Protein AF-A0A920V989-F1 (afdb_monomer)

Secondary structure (DSSP, 8-state):
--HHHHHHHHHHTT----HHHHHHS---EEE-----B-TTT-PBPTT--EEE--SSSTTS-----TTT-HHHHHHHHHHT---------HHHHHHHHH-

Solvent-accessible surface area (backbone atoms only — not comparable to full-atom values): 6607 Å² total; per-residue (Å²): 134,56,71,71,53,53,55,50,52,58,74,59,67,80,71,92,64,57,72,74,55,55,74,71,46,82,88,56,67,50,68,63,84,49,88,52,65,40,89,88,76,72,43,71,54,85,82,32,62,52,47,70,80,64,84,91,64,88,88,78,74,81,88,80,49,35,59,82,36,72,71,34,29,54,48,26,64,75,70,70,44,89,67,69,74,88,77,75,60,72,72,57,60,51,54,67,76,76,108

Foldseek 3Di:
DDPVVVVVCVVPVPDPDDPVVVVVDDFDWDAPPDWDADPVPRDTDPPHDTQRDDPDDDPSDDDAQLQPDVVSVVVCVVSVHDHDDPDDDPVVVVVVVVD

Mean predicted aligned error: 9.62 Å

Nearest PDB structures (foldseek):
  2aji-assembly1_A  TM=8.588E-01  e=1.806E-05  Escherichia coli
  7nu5-assembly1_A  TM=8.689E-01  e=6.527E-05  Neisseria gonorrhoeae
  7nu4-assembly1_A  TM=8.666E-01  e=8.555E-05  Neisseria gonorrhoeae
  7nu1-assembly1_A  TM=8.688E-01  e=1.121E-04  Neisseria gonorrhoeae
  6ykw-assembly1_A  TM=8.686E-01  e=1.048E-04  Neisseria gonorrhoeae

Sequence (99 aa):
MTPRVAEFIESTKSQSVSEEALEKMEKLGVPLGIEVINPINNMPIPGGQQILFLKTYGTGAIMSVPAHDQRDFEFAKKYKLEIKPVIVPTIISLMILIL

Structure (mmCIF, N/CA/C/O backbone):
data_AF-A0A920V989-F1
#
_entry.id   AF-A0A920V989-F1
#
loop_
_atom_site.group_PDB
_atom_site.id
_atom_site.type_symbol
_atom_site.label_atom_id
_atom_site.label_alt_id
_atom_site.label_comp_id
_atom_site.label_asym_id
_atom_site.label_entity_id
_atom_site.label_seq_id
_atom_site.pdbx_PDB_ins_code
_atom_site.Cartn_x
_atom_site.Cartn_y
_atom_site.Cartn_z
_atom_site.occupancy
_atom_site.B_iso_or_equiv
_atom_site.auth_seq_id
_atom_site.auth_comp_id
_atom_site.auth_asym_id
_atom_site.auth_atom_id
_atom_site.pdbx_PDB_model_num
ATOM 1 N N . MET A 1 1 ? -16.538 10.578 -7.172 1.00 59.75 1 MET A N 1
ATOM 2 C CA . MET A 1 1 ? -16.164 9.875 -5.925 1.00 59.75 1 MET A CA 1
ATOM 3 C C . MET A 1 1 ? -17.186 8.778 -5.691 1.00 59.75 1 MET A C 1
ATOM 5 O O . MET A 1 1 ? -18.368 9.055 -5.847 1.00 59.75 1 MET A O 1
ATOM 9 N N . THR A 1 2 ? -16.762 7.542 -5.428 1.00 70.75 2 THR A N 1
ATOM 10 C CA . THR A 1 2 ? -17.702 6.431 -5.206 1.00 70.75 2 THR A CA 1
ATOM 11 C C . THR A 1 2 ? -18.392 6.578 -3.838 1.00 70.75 2 THR A C 1
ATOM 13 O O . THR A 1 2 ? -17.776 7.131 -2.921 1.00 70.75 2 THR A O 1
ATOM 16 N N . PRO A 1 3 ? -19.633 6.082 -3.655 1.00 80.12 3 PRO A N 1
ATOM 17 C CA . PRO A 1 3 ? -20.327 6.124 -2.360 1.00 80.12 3 PRO A CA 1
ATOM 18 C C . PRO A 1 3 ? -19.499 5.516 -1.218 1.00 80.12 3 PRO A C 1
ATOM 20 O O . PRO A 1 3 ? -19.384 6.099 -0.147 1.00 80.12 3 PRO A O 1
ATOM 23 N N . ARG A 1 4 ? -18.789 4.419 -1.506 1.00 78.94 4 ARG A N 1
ATOM 24 C CA . ARG A 1 4 ? -17.912 3.719 -0.558 1.00 78.94 4 ARG A CA 1
ATOM 25 C C . ARG A 1 4 ? -16.756 4.580 -0.031 1.00 78.94 4 ARG A C 1
ATOM 27 O O . ARG A 1 4 ? -16.359 4.439 1.120 1.00 78.94 4 ARG A O 1
ATOM 34 N N . VAL A 1 5 ? -16.202 5.465 -0.864 1.00 78.69 5 VAL A N 1
ATOM 35 C CA . VAL A 1 5 ? -15.143 6.400 -0.442 1.00 78.69 5 VAL A CA 1
ATOM 36 C C . VAL A 1 5 ? -15.720 7.494 0.458 1.00 78.69 5 VAL A C 1
ATOM 38 O O . VAL A 1 5 ? -15.082 7.867 1.438 1.00 78.69 5 VAL A O 1
ATOM 41 N N . ALA A 1 6 ? -16.929 7.983 0.166 1.00 81.56 6 ALA A N 1
ATOM 42 C CA . ALA A 1 6 ? -17.604 8.976 1.001 1.00 81.56 6 ALA A CA 1
ATOM 43 C C . ALA A 1 6 ? -17.937 8.422 2.396 1.00 81.56 6 ALA A C 1
ATOM 45 O O . ALA A 1 6 ? -17.609 9.066 3.390 1.00 81.56 6 ALA A O 1
ATOM 46 N N . GLU A 1 7 ? -18.490 7.208 2.462 1.00 83.62 7 GLU A N 1
ATOM 47 C CA . GLU A 1 7 ? -18.763 6.492 3.717 1.00 83.62 7 GLU A CA 1
ATOM 48 C C . GLU A 1 7 ? -17.481 6.254 4.527 1.00 83.62 7 GLU A C 1
ATOM 50 O O . GLU A 1 7 ? -17.447 6.475 5.737 1.00 83.62 7 GLU A O 1
ATOM 55 N N . PHE A 1 8 ? -16.390 5.864 3.859 1.00 79.50 8 PHE A N 1
ATOM 56 C CA . PHE A 1 8 ? -15.098 5.681 4.517 1.00 79.50 8 PHE A CA 1
ATOM 57 C C . PHE A 1 8 ? -14.576 6.992 5.118 1.00 79.50 8 PHE A C 1
ATOM 59 O O . PHE A 1 8 ? -14.188 7.016 6.283 1.00 79.50 8 PHE A O 1
ATOM 66 N N . ILE A 1 9 ? -14.631 8.095 4.365 1.00 78.50 9 ILE A N 1
ATOM 67 C CA . ILE A 1 9 ? -14.249 9.429 4.852 1.00 78.50 9 ILE A CA 1
ATOM 68 C C . ILE A 1 9 ? -15.112 9.842 6.052 1.00 78.50 9 ILE A C 1
ATOM 70 O O . ILE A 1 9 ? -14.613 10.455 6.992 1.00 78.50 9 ILE A O 1
ATOM 74 N N . GLU A 1 10 ? -16.407 9.536 6.038 1.00 81.62 10 GLU A N 1
ATOM 75 C CA . GLU A 1 10 ? -17.293 9.823 7.165 1.00 81.62 10 GLU A CA 1
ATOM 76 C C . GLU A 1 10 ? -16.929 9.004 8.410 1.00 81.62 10 GLU A C 1
ATOM 78 O O . GLU A 1 10 ? -16.807 9.574 9.494 1.00 81.62 10 GLU A O 1
ATOM 83 N N . SER A 1 11 ? -16.631 7.710 8.253 1.00 76.38 11 SER A N 1
ATOM 84 C CA . SER A 1 11 ? -16.212 6.847 9.368 1.00 76.38 11 SER A CA 1
ATOM 85 C C . SER A 1 11 ? -14.882 7.262 10.013 1.00 76.38 11 SER A C 1
ATOM 87 O O . SER A 1 11 ? -14.665 7.006 11.196 1.00 76.38 11 SER A O 1
ATOM 89 N N . THR A 1 12 ? -14.000 7.943 9.270 1.00 70.88 12 THR A N 1
ATOM 90 C CA . THR A 1 12 ? -12.679 8.385 9.751 1.00 70.88 12 THR A CA 1
ATOM 91 C C . THR A 1 12 ? -12.670 9.824 10.280 1.00 70.88 12 THR A C 1
ATOM 93 O O . THR A 1 12 ? -11.703 10.249 10.926 1.00 70.88 12 THR A O 1
ATOM 96 N N . LYS A 1 13 ? -13.742 10.603 10.064 1.00 69.94 13 LYS A N 1
ATOM 97 C CA . LYS A 1 13 ? -13.815 12.020 10.472 1.00 69.94 13 LYS A CA 1
ATOM 98 C C . LYS A 1 13 ? -13.700 12.232 11.990 1.00 69.94 13 LYS A C 1
ATOM 100 O O . LYS A 1 13 ? -13.145 13.250 12.406 1.00 69.94 13 LYS A O 1
ATOM 105 N N . SER A 1 14 ? -14.067 11.259 12.820 1.00 57.44 14 SER A N 1
ATOM 106 C CA . SER A 1 14 ? -14.290 11.470 14.264 1.00 57.44 14 SER A CA 1
ATOM 107 C C . SER A 1 14 ? -13.134 11.111 15.208 1.00 57.44 14 SER A C 1
ATOM 109 O O . SER A 1 14 ? -13.311 11.128 16.420 1.00 57.44 14 SER A O 1
ATOM 111 N N . GLN A 1 15 ? -11.938 10.813 14.705 1.00 55.09 15 GLN A N 1
ATOM 112 C CA . GLN A 1 15 ? -10.821 10.391 15.559 1.00 55.09 15 GLN A CA 1
ATOM 113 C C . GLN A 1 15 ? -9.776 11.505 15.718 1.00 55.09 15 GLN A C 1
ATOM 115 O O . GLN A 1 15 ? -8.990 11.767 14.809 1.00 55.09 15 GLN A O 1
ATOM 120 N N . SER A 1 16 ? -9.808 12.224 16.843 1.00 54.69 16 SER A N 1
ATOM 121 C CA . SER A 1 16 ? -8.648 12.950 17.376 1.00 54.69 16 SER A CA 1
ATOM 122 C C . SER A 1 16 ? -7.894 11.977 18.274 1.00 54.69 16 SER A C 1
ATOM 124 O O . SER A 1 16 ? -8.270 11.765 19.425 1.00 54.69 16 SER A O 1
ATOM 126 N N . VAL A 1 17 ? -6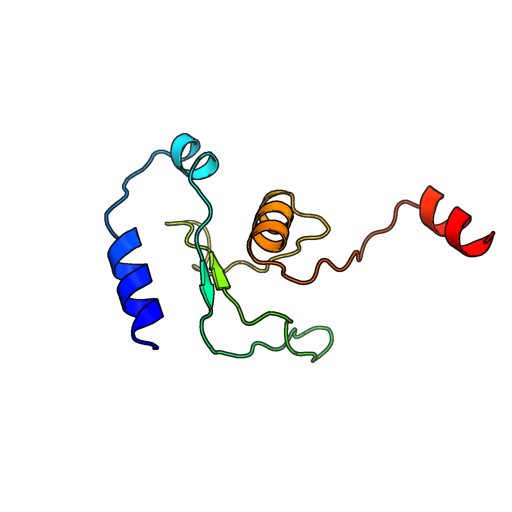.892 11.315 17.712 1.00 60.41 17 VAL A N 1
ATOM 127 C CA . VAL A 1 17 ? -6.045 10.347 18.416 1.00 60.41 17 VAL A CA 1
ATOM 128 C C . VAL A 1 17 ? -4.629 10.885 18.465 1.00 60.41 17 VAL A C 1
ATOM 130 O O . VAL A 1 17 ? -4.201 11.550 17.523 1.00 60.41 17 VAL A O 1
ATOM 133 N N . SER A 1 18 ? -3.928 10.628 19.571 1.00 65.38 18 SER A N 1
ATOM 134 C CA . SER A 1 18 ? -2.505 10.955 19.675 1.00 65.38 18 SER A CA 1
ATOM 135 C C . SER A 1 18 ? -1.705 10.203 18.609 1.00 65.38 18 SER A C 1
ATOM 137 O O . SER A 1 18 ? -2.152 9.168 18.106 1.00 65.38 18 SER A O 1
ATOM 139 N N . GLU A 1 19 ? -0.518 10.704 18.268 1.00 64.12 19 GLU A N 1
ATOM 140 C CA . GLU A 1 19 ? 0.372 10.063 17.292 1.00 64.12 19 GLU A CA 1
ATOM 141 C C . GLU A 1 19 ? 0.692 8.611 17.691 1.00 64.12 19 GLU A C 1
ATOM 143 O O . GLU A 1 19 ? 0.636 7.721 16.841 1.00 64.12 19 GLU A O 1
ATOM 148 N N . GLU A 1 20 ? 0.887 8.324 18.987 1.00 65.12 20 GLU A N 1
ATOM 149 C CA . GLU A 1 20 ? 1.151 6.950 19.447 1.00 65.12 20 GLU A CA 1
ATOM 150 C C . GLU A 1 20 ? -0.070 6.028 19.319 1.00 65.12 20 GLU A C 1
ATOM 152 O O . GLU A 1 20 ? 0.064 4.819 19.107 1.00 65.12 20 GLU A O 1
ATOM 157 N N . ALA A 1 21 ? -1.280 6.571 19.468 1.00 63.97 21 ALA A N 1
ATOM 158 C CA . ALA A 1 21 ? -2.508 5.817 19.238 1.00 63.97 21 ALA A CA 1
ATOM 159 C C . ALA A 1 21 ? -2.741 5.572 17.738 1.00 63.97 21 ALA A C 1
ATOM 161 O O . ALA A 1 21 ? -3.295 4.536 17.372 1.00 63.97 21 ALA A O 1
ATOM 162 N N . LEU A 1 22 ? -2.280 6.485 16.878 1.00 63.84 22 LEU A N 1
ATOM 163 C CA . LEU A 1 22 ? -2.359 6.370 15.424 1.00 63.84 22 LEU A CA 1
ATOM 164 C C . LEU A 1 22 ? -1.477 5.230 14.891 1.00 63.84 22 LEU A C 1
ATOM 166 O O . LEU A 1 22 ? -1.910 4.480 14.020 1.00 63.84 22 LEU A O 1
ATOM 170 N N . GLU A 1 23 ? -0.270 5.054 15.439 1.00 64.62 23 GLU A N 1
ATOM 171 C CA . GLU A 1 23 ? 0.622 3.946 15.061 1.00 64.62 23 GLU A CA 1
ATOM 17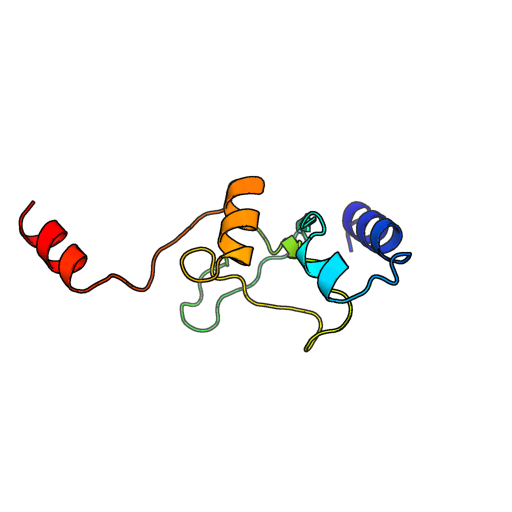2 C C . GLU A 1 23 ? 0.051 2.569 15.419 1.00 64.62 23 GLU A C 1
ATOM 174 O O . GLU A 1 23 ? 0.291 1.589 14.714 1.00 64.62 23 GLU A O 1
ATOM 179 N N . LYS A 1 24 ? -0.723 2.498 16.508 1.00 66.81 24 LYS A N 1
ATOM 180 C CA . LYS A 1 24 ? -1.366 1.266 16.988 1.00 66.81 24 LYS A CA 1
ATOM 181 C C . LYS A 1 24 ? -2.728 1.008 16.354 1.00 66.81 24 LYS A C 1
ATOM 183 O O . LYS A 1 24 ? -3.282 -0.076 16.541 1.00 66.81 24 LYS A O 1
ATOM 188 N N . MET A 1 25 ? -3.293 1.986 15.649 1.00 66.56 25 MET A N 1
ATOM 189 C CA . MET A 1 25 ? -4.588 1.821 15.008 1.00 66.56 25 MET A CA 1
ATOM 190 C C . MET A 1 25 ? -4.519 0.861 13.835 1.00 66.56 25 MET A C 1
ATOM 192 O O . MET A 1 25 ? -3.532 0.762 13.102 1.00 66.56 25 MET A O 1
ATOM 196 N N . GLU A 1 26 ? -5.632 0.165 13.634 1.00 67.31 26 GLU A N 1
ATOM 197 C CA . GLU A 1 26 ? -5.790 -0.682 12.474 1.00 67.31 26 GLU A CA 1
ATOM 198 C C . GLU A 1 26 ? -5.743 0.171 11.201 1.00 67.31 26 GLU A C 1
ATOM 200 O O . GLU A 1 26 ? -6.558 1.068 10.987 1.00 67.31 26 GLU A O 1
ATOM 205 N N . LYS A 1 27 ? -4.787 -0.140 10.324 1.00 69.62 27 LYS A N 1
ATOM 206 C CA . LYS A 1 27 ? -4.674 0.498 9.014 1.00 69.62 27 LYS A CA 1
ATOM 207 C C . LYS A 1 27 ? -5.830 0.026 8.134 1.00 69.62 27 LYS A C 1
ATOM 209 O O . LYS A 1 27 ? -5.892 -1.131 7.688 1.00 69.62 27 LYS A O 1
ATOM 214 N N . LEU A 1 28 ? -6.780 0.926 7.916 1.00 75.38 28 LEU A N 1
ATOM 215 C CA . LEU A 1 28 ? -7.923 0.719 7.040 1.00 75.38 28 LEU A CA 1
ATOM 216 C C . LEU A 1 28 ? -7.689 1.417 5.705 1.00 75.38 28 LEU A C 1
ATOM 218 O O . LEU A 1 28 ? -7.048 2.466 5.647 1.00 75.38 28 LEU A O 1
ATOM 222 N N . GLY A 1 29 ? -8.219 0.830 4.636 1.00 74.19 29 GLY A N 1
ATOM 223 C CA . GLY A 1 29 ? -8.213 1.477 3.339 1.00 74.19 29 GLY A CA 1
ATOM 224 C C . GLY A 1 29 ? -9.359 1.042 2.448 1.00 74.19 29 GLY A C 1
ATOM 225 O O . GLY A 1 29 ? -9.968 -0.010 2.643 1.00 74.19 29 GLY A O 1
ATOM 226 N N . VAL A 1 30 ? -9.662 1.903 1.482 1.00 77.31 30 VAL A N 1
ATOM 227 C CA . VAL A 1 30 ? -10.722 1.702 0.494 1.00 77.31 30 VAL A CA 1
ATOM 228 C C . VAL A 1 30 ? -10.153 1.943 -0.905 1.00 77.31 30 VAL A C 1
ATOM 230 O O . VAL A 1 30 ? -9.440 2.934 -1.095 1.00 77.31 30 VAL A O 1
ATOM 233 N N . PRO A 1 31 ? -10.441 1.075 -1.891 1.00 76.81 31 PRO A N 1
ATOM 234 C CA . PRO A 1 31 ? -10.016 1.298 -3.266 1.00 76.81 31 PRO A CA 1
ATOM 235 C C . PRO A 1 31 ? -10.695 2.544 -3.840 1.00 76.81 31 PRO A C 1
ATOM 237 O O . PRO A 1 31 ? -11.920 2.684 -3.789 1.00 76.81 31 PRO A O 1
ATOM 240 N N . LEU A 1 32 ? -9.893 3.435 -4.421 1.00 76.00 32 LEU A N 1
ATOM 241 C CA . LEU A 1 32 ? -10.374 4.681 -5.021 1.00 76.00 32 LEU A CA 1
ATOM 242 C C . LEU A 1 32 ? -11.082 4.492 -6.365 1.00 76.00 32 LEU A C 1
ATOM 244 O O . LEU A 1 32 ? -11.843 5.365 -6.781 1.00 76.00 32 LEU A O 1
ATOM 248 N N . GLY A 1 33 ? -10.832 3.370 -7.047 1.00 74.25 33 GLY A N 1
ATOM 249 C CA . GLY A 1 33 ? -11.354 3.118 -8.393 1.00 74.25 33 GLY A CA 1
ATOM 250 C C . GLY A 1 33 ? -10.731 4.012 -9.469 1.00 74.25 33 GLY A C 1
ATOM 251 O O . GLY A 1 33 ? -11.328 4.191 -10.525 1.00 74.25 33 GLY A O 1
ATOM 252 N N . ILE A 1 34 ? -9.559 4.586 -9.193 1.00 75.44 34 ILE A N 1
ATOM 253 C CA . ILE A 1 34 ? -8.764 5.358 -10.150 1.00 75.44 34 ILE A CA 1
ATOM 254 C C . ILE A 1 34 ? -7.461 4.619 -10.449 1.00 75.44 34 ILE A C 1
ATOM 256 O O . ILE A 1 34 ? -6.921 3.913 -9.593 1.00 75.44 34 ILE A O 1
ATOM 260 N N . GLU A 1 35 ? -6.944 4.809 -11.656 1.00 76.12 35 GLU A N 1
ATOM 261 C CA . GLU A 1 35 ? -5.632 4.321 -12.064 1.00 76.12 35 GLU A CA 1
ATOM 262 C C . GLU A 1 35 ? -4.614 5.460 -11.953 1.00 76.12 35 GLU A C 1
ATOM 264 O O . GLU A 1 35 ? -4.915 6.605 -12.285 1.00 76.12 35 GLU A O 1
ATOM 269 N N . VAL A 1 36 ? -3.419 5.160 -11.446 1.00 79.12 36 VAL A N 1
ATOM 270 C CA . VAL A 1 36 ? -2.294 6.102 -11.413 1.00 79.12 36 VAL A CA 1
ATOM 271 C C . VAL A 1 36 ? -1.119 5.444 -12.088 1.00 79.12 36 VAL A C 1
ATOM 273 O O . VAL A 1 36 ? -0.816 4.276 -11.843 1.00 79.12 36 VAL A O 1
ATOM 276 N N . ILE A 1 37 ? -0.467 6.233 -12.929 1.00 82.81 37 ILE A N 1
ATOM 277 C CA . ILE A 1 37 ? 0.716 5.843 -13.673 1.00 82.81 37 ILE A CA 1
ATOM 278 C C . ILE A 1 37 ? 1.947 6.240 -12.868 1.00 82.81 37 ILE A C 1
ATOM 280 O O . ILE A 1 37 ? 2.062 7.377 -12.409 1.00 82.81 37 ILE A O 1
ATOM 284 N N . ASN A 1 38 ? 2.879 5.306 -12.701 1.00 82.69 38 ASN A N 1
ATOM 285 C CA . ASN A 1 38 ? 4.180 5.624 -12.137 1.00 82.69 38 ASN A CA 1
ATOM 286 C C . ASN A 1 38 ? 4.999 6.411 -13.184 1.00 82.69 38 ASN A C 1
ATOM 288 O O . ASN A 1 38 ? 5.266 5.883 -14.265 1.00 82.69 38 ASN A O 1
ATOM 292 N N . PRO A 1 39 ? 5.439 7.648 -12.877 1.00 84.31 39 PRO A N 1
ATOM 293 C CA . PRO A 1 39 ? 6.086 8.526 -13.854 1.00 84.31 39 PRO A CA 1
ATOM 294 C C . PRO A 1 39 ? 7.472 8.043 -14.307 1.00 84.31 39 PRO A C 1
ATOM 296 O O . PRO A 1 39 ? 7.991 8.535 -15.302 1.00 84.31 39 PRO A O 1
ATOM 299 N N . ILE A 1 40 ? 8.091 7.101 -13.589 1.00 86.94 40 ILE A N 1
ATOM 300 C CA . ILE A 1 40 ? 9.431 6.588 -13.904 1.00 86.94 40 ILE A CA 1
ATOM 301 C C . ILE A 1 40 ? 9.362 5.484 -14.962 1.00 86.94 40 ILE A C 1
ATOM 303 O O . ILE A 1 40 ? 10.213 5.420 -15.843 1.00 86.94 40 ILE A O 1
ATOM 307 N N . ASN A 1 41 ? 8.372 4.594 -14.869 1.00 83.81 41 ASN A N 1
ATOM 308 C CA . ASN A 1 41 ? 8.272 3.417 -15.738 1.00 83.81 41 ASN A CA 1
ATOM 309 C C . ASN A 1 41 ? 7.044 3.431 -16.663 1.00 83.81 41 ASN A C 1
ATOM 311 O O . ASN A 1 41 ? 6.901 2.520 -17.473 1.00 83.81 41 ASN A O 1
ATOM 315 N N . ASN A 1 42 ? 6.178 4.445 -16.553 1.00 85.31 42 ASN A N 1
ATOM 316 C CA . ASN A 1 42 ? 4.928 4.599 -17.303 1.00 85.31 42 ASN A CA 1
ATOM 317 C C . ASN A 1 42 ? 3.961 3.409 -17.193 1.00 85.31 42 ASN A C 1
ATOM 319 O O . ASN A 1 42 ? 3.095 3.230 -18.046 1.00 85.31 42 ASN A O 1
ATOM 323 N N . MET A 1 43 ? 4.086 2.601 -16.140 1.00 82.12 43 MET A N 1
ATOM 32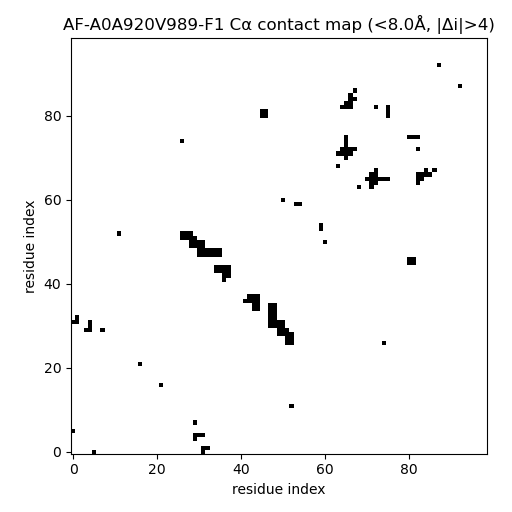4 C CA . MET A 1 43 ? 3.180 1.489 -15.868 1.00 82.12 43 MET A CA 1
ATOM 325 C C . MET A 1 43 ? 2.129 1.891 -14.825 1.00 82.12 43 MET A C 1
ATOM 327 O O . MET A 1 43 ? 2.432 2.681 -13.920 1.00 82.12 43 MET A O 1
ATOM 331 N N . PRO A 1 44 ? 0.906 1.339 -14.908 1.00 80.62 44 PRO A N 1
ATOM 332 C CA . PRO A 1 44 ? -0.096 1.524 -13.870 1.00 80.62 44 PRO A CA 1
ATOM 333 C C . PRO A 1 44 ? 0.366 0.886 -12.556 1.00 80.62 44 PRO A C 1
ATOM 335 O O . PRO A 1 44 ? 0.978 -0.183 -12.546 1.00 80.62 44 PRO A O 1
ATOM 338 N N . ILE A 1 45 ? 0.074 1.544 -11.433 1.00 77.12 45 ILE A N 1
ATOM 339 C CA . ILE A 1 45 ? 0.368 1.008 -10.100 1.00 77.12 45 ILE A CA 1
ATOM 340 C C . ILE A 1 45 ? -0.614 -0.143 -9.802 1.00 77.12 45 ILE A C 1
ATOM 342 O O . ILE A 1 45 ? -1.827 0.101 -9.752 1.00 77.12 45 ILE A O 1
ATOM 346 N N . PRO A 1 46 ? -0.128 -1.381 -9.577 1.00 64.94 46 PRO A N 1
ATOM 347 C CA . PRO A 1 46 ? -0.982 -2.531 -9.298 1.00 64.94 46 PRO A CA 1
ATOM 348 C C . PRO A 1 46 ? -1.819 -2.331 -8.031 1.00 64.94 46 PRO A C 1
ATOM 350 O O . PRO A 1 46 ? -1.343 -1.800 -7.029 1.00 64.94 46 PRO A O 1
ATOM 353 N N . GLY A 1 47 ? -3.067 -2.800 -8.055 1.00 59.34 47 GLY A N 1
ATOM 354 C CA . GLY A 1 47 ? -3.917 -2.868 -6.864 1.00 59.34 47 GLY A CA 1
ATOM 355 C C . GLY A 1 47 ? -4.809 -1.657 -6.600 1.00 59.34 47 GLY A C 1
ATOM 356 O O . GLY A 1 47 ? -5.562 -1.718 -5.637 1.00 59.34 47 GLY A O 1
ATOM 357 N N . GLY A 1 48 ? -4.784 -0.624 -7.455 1.00 52.50 48 GLY A N 1
ATOM 358 C CA . GLY A 1 48 ? -5.720 0.506 -7.416 1.00 52.50 48 GLY A CA 1
ATOM 359 C C . GLY A 1 48 ? -5.660 1.261 -6.091 1.00 52.50 48 GLY A C 1
ATOM 360 O O . GLY A 1 48 ? -6.261 0.830 -5.115 1.00 52.50 48 GLY A O 1
ATOM 361 N N . GLN A 1 49 ? -4.938 2.386 -6.072 1.00 56.22 49 GLN A N 1
ATOM 362 C CA . GLN A 1 49 ? -4.651 3.211 -4.887 1.00 56.22 49 GLN A CA 1
ATOM 363 C C . GLN A 1 49 ? -5.728 3.083 -3.808 1.00 56.22 49 GLN A C 1
ATOM 365 O O . GLN A 1 49 ? -6.851 3.578 -3.944 1.00 56.22 49 GLN A O 1
ATOM 370 N N . GLN A 1 50 ? -5.391 2.356 -2.751 1.00 54.69 50 GLN A N 1
ATOM 371 C CA . GLN A 1 50 ? -6.237 2.307 -1.579 1.00 54.69 50 GLN A CA 1
ATOM 372 C C . GLN A 1 50 ? -5.916 3.559 -0.769 1.00 54.69 50 GLN A C 1
ATOM 374 O O . GLN A 1 50 ? -4.740 3.831 -0.523 1.00 54.69 50 GLN A O 1
ATOM 379 N N . ILE A 1 51 ? -6.923 4.345 -0.376 1.00 55.97 51 ILE A N 1
ATOM 380 C CA . ILE A 1 51 ? -6.667 5.433 0.574 1.00 55.97 51 ILE A CA 1
ATOM 381 C C . ILE A 1 51 ? -6.197 4.779 1.867 1.00 55.97 51 ILE A C 1
ATOM 383 O O . ILE A 1 51 ? -6.992 4.119 2.529 1.00 55.97 51 ILE A O 1
ATOM 387 N N . LEU A 1 52 ? -4.942 4.992 2.246 1.00 57.53 52 LEU A N 1
ATOM 388 C CA . LEU A 1 52 ? -4.517 4.838 3.627 1.00 57.53 52 LEU A CA 1
ATOM 389 C C . LEU A 1 52 ? -4.799 6.169 4.327 1.00 57.53 52 LEU A C 1
ATOM 391 O O . LEU A 1 52 ? -4.191 7.188 4.002 1.00 57.53 52 LEU A O 1
ATOM 395 N N . PHE A 1 53 ? -5.756 6.182 5.252 1.00 52.84 53 PHE A N 1
ATOM 396 C CA . PHE A 1 53 ? -6.074 7.396 6.001 1.00 52.84 53 PHE A CA 1
ATOM 397 C C . PHE A 1 53 ? -5.032 7.587 7.112 1.00 52.84 53 PHE A C 1
ATOM 399 O O . PHE A 1 53 ? -5.158 7.018 8.191 1.00 52.84 53 PHE A O 1
ATOM 406 N N . LEU A 1 54 ? -4.004 8.401 6.861 1.00 50.91 54 LEU A N 1
ATOM 407 C CA . LEU A 1 54 ? -3.319 9.122 7.933 1.00 50.91 54 LEU A CA 1
ATOM 408 C C . LEU A 1 54 ? -3.906 10.530 7.972 1.00 50.91 54 LEU A C 1
ATOM 410 O O . LEU A 1 54 ? -3.776 11.290 7.011 1.00 50.91 54 LEU A O 1
ATOM 414 N N . LYS A 1 55 ? -4.571 10.895 9.072 1.00 45.78 55 LYS A N 1
ATOM 415 C CA . LYS A 1 55 ? -4.857 12.310 9.318 1.00 45.78 55 LYS A CA 1
ATOM 416 C C . LYS A 1 55 ? -3.519 13.062 9.366 1.00 45.78 55 LYS A C 1
ATOM 418 O O . LYS A 1 55 ? -2.609 12.663 10.085 1.00 45.7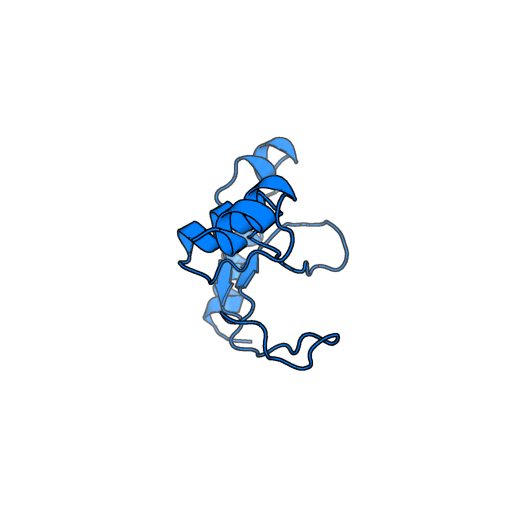8 55 LYS A O 1
ATOM 423 N N . THR A 1 56 ? -3.448 14.164 8.617 1.00 44.44 56 THR A N 1
ATOM 424 C CA . THR A 1 56 ? -2.519 15.290 8.837 1.00 44.44 56 THR A CA 1
ATOM 425 C C . THR A 1 56 ? -1.021 14.965 8.846 1.00 44.44 56 THR A C 1
ATOM 427 O O . THR A 1 56 ? -0.324 15.347 9.775 1.00 44.44 56 THR A O 1
ATOM 430 N N . TYR A 1 57 ? -0.491 14.357 7.781 1.00 50.19 57 TYR A N 1
ATOM 431 C CA . TYR A 1 57 ? 0.938 14.498 7.465 1.00 50.19 57 TYR A CA 1
ATOM 432 C C . TYR A 1 57 ? 1.170 14.559 5.948 1.00 50.19 57 TYR A C 1
ATOM 434 O O . TYR A 1 57 ? 0.654 13.736 5.193 1.00 50.19 57 TYR A O 1
ATOM 442 N N . GLY A 1 58 ? 1.938 15.554 5.495 1.00 61.38 58 GLY A N 1
ATOM 443 C CA . GLY A 1 58 ? 2.257 15.763 4.076 1.00 61.38 58 GLY A CA 1
ATOM 444 C C . GLY A 1 58 ? 1.104 16.334 3.236 1.00 61.38 58 GLY A C 1
ATOM 445 O O . GLY A 1 58 ? 0.291 17.118 3.719 1.00 61.38 58 GLY A O 1
ATOM 446 N N . THR A 1 59 ? 1.043 15.957 1.955 1.00 69.62 59 THR A N 1
ATOM 447 C CA . THR A 1 59 ? 0.083 16.472 0.955 1.00 69.62 59 THR A CA 1
ATOM 448 C C . THR A 1 59 ? -1.269 15.747 0.948 1.00 69.62 59 THR A C 1
ATOM 450 O O . THR A 1 59 ? -2.125 16.051 0.120 1.00 69.62 59 THR A O 1
ATOM 453 N N . GLY A 1 60 ? -1.472 14.780 1.850 1.00 69.31 60 GLY A N 1
ATOM 454 C CA . GLY A 1 60 ? -2.673 13.936 1.888 1.00 69.31 60 GLY A CA 1
ATOM 455 C C . GLY A 1 60 ? -2.614 12.697 0.985 1.00 69.31 60 GLY A C 1
ATOM 456 O O . GLY A 1 60 ? -3.604 11.976 0.889 1.00 69.31 60 GLY A O 1
ATOM 457 N N . ALA A 1 61 ? -1.468 12.423 0.353 1.00 72.06 61 ALA A N 1
ATOM 458 C CA . ALA A 1 61 ? -1.194 11.188 -0.376 1.00 72.06 61 ALA A CA 1
ATOM 459 C C . ALA A 1 61 ? 0.253 10.733 -0.133 1.00 72.06 61 ALA A C 1
ATOM 461 O O . ALA A 1 61 ? 1.169 11.554 -0.107 1.00 72.06 61 ALA A O 1
ATOM 462 N N . ILE A 1 62 ? 0.457 9.424 0.018 1.00 74.75 62 ILE A N 1
ATOM 463 C CA . ILE A 1 62 ? 1.782 8.802 0.124 1.00 74.75 62 ILE A CA 1
ATOM 464 C C . ILE A 1 62 ? 1.908 7.686 -0.912 1.00 74.75 62 ILE A C 1
ATOM 466 O O . ILE A 1 62 ? 0.927 7.015 -1.237 1.00 74.75 62 ILE A O 1
ATOM 470 N N . MET A 1 63 ? 3.114 7.488 -1.439 1.00 80.19 63 MET A N 1
ATOM 471 C CA . MET A 1 63 ? 3.420 6.334 -2.281 1.00 80.19 63 MET A CA 1
ATOM 472 C C . MET A 1 63 ? 3.782 5.146 -1.389 1.00 80.19 63 MET A C 1
ATOM 474 O O . MET A 1 63 ? 4.657 5.274 -0.540 1.00 80.19 63 MET A O 1
ATOM 478 N N . SER A 1 64 ? 3.126 4.007 -1.611 1.00 79.75 64 SER A N 1
ATOM 479 C CA . SER A 1 64 ? 3.371 2.770 -0.864 1.00 79.75 64 SER A CA 1
ATOM 480 C C . SER A 1 64 ? 4.490 1.948 -1.517 1.00 79.75 64 SER A C 1
ATOM 482 O O . SER A 1 64 ? 4.451 1.712 -2.728 1.00 79.75 64 SER A O 1
ATOM 484 N N . VAL A 1 65 ? 5.474 1.495 -0.733 1.00 86.81 65 VAL A N 1
ATOM 485 C CA . VAL A 1 65 ? 6.576 0.614 -1.167 1.00 86.81 65 VAL A CA 1
ATOM 486 C C . VAL A 1 65 ? 6.664 -0.613 -0.239 1.00 86.81 65 VAL A C 1
ATOM 488 O O . VAL A 1 65 ? 7.570 -0.712 0.592 1.00 86.81 65 VAL A O 1
ATOM 491 N N . PRO A 1 66 ? 5.757 -1.602 -0.391 1.00 87.06 66 PRO A N 1
ATOM 492 C CA . PRO A 1 66 ? 5.592 -2.699 0.569 1.00 87.06 66 PRO A CA 1
ATOM 493 C C . PRO A 1 66 ? 6.810 -3.589 0.785 1.00 87.06 66 PRO A C 1
ATOM 495 O O . PRO A 1 66 ? 6.898 -4.268 1.798 1.00 87.06 66 PRO A O 1
ATOM 498 N N . ALA A 1 67 ? 7.741 -3.637 -0.166 1.00 88.19 67 ALA A N 1
ATOM 499 C CA . ALA A 1 67 ? 8.941 -4.447 -0.004 1.00 88.19 67 ALA A CA 1
ATOM 500 C C . ALA A 1 67 ? 9.945 -3.854 0.996 1.00 88.19 67 ALA A C 1
ATOM 502 O O . ALA A 1 67 ? 10.782 -4.599 1.498 1.00 88.19 67 ALA A O 1
ATOM 503 N N . HIS A 1 68 ? 9.872 -2.542 1.265 1.00 87.12 68 HIS A N 1
ATOM 504 C CA . HIS A 1 68 ? 10.913 -1.805 1.994 1.00 87.12 68 HIS A CA 1
ATOM 505 C C . HIS A 1 68 ? 10.387 -0.872 3.094 1.00 87.12 68 HIS A C 1
ATOM 507 O O . HIS A 1 68 ? 11.189 -0.383 3.883 1.00 87.12 68 HIS A O 1
ATOM 513 N N . ASP A 1 69 ? 9.074 -0.635 3.184 1.00 85.50 69 ASP A N 1
ATOM 514 C CA . ASP A 1 69 ? 8.430 0.031 4.327 1.00 85.50 69 ASP A CA 1
ATOM 515 C C . ASP A 1 69 ? 7.554 -0.987 5.080 1.00 85.50 69 ASP A C 1
ATOM 517 O O . ASP A 1 69 ? 6.652 -1.610 4.517 1.00 85.50 69 ASP A O 1
ATOM 521 N N . GLN A 1 70 ? 7.821 -1.160 6.377 1.00 85.31 70 GLN A N 1
ATOM 522 C CA . GLN A 1 70 ? 7.122 -2.119 7.239 1.00 85.31 70 GLN A CA 1
ATOM 523 C C . GLN A 1 70 ? 5.609 -1.854 7.319 1.00 85.31 70 GLN A C 1
ATOM 525 O O . GLN A 1 70 ? 4.808 -2.787 7.399 1.00 85.31 70 GLN A O 1
ATOM 530 N N . ARG A 1 71 ? 5.188 -0.586 7.288 1.00 81.56 71 ARG A N 1
ATOM 531 C CA . ARG A 1 71 ? 3.773 -0.216 7.388 1.00 81.56 71 ARG A CA 1
ATOM 532 C C . ARG A 1 71 ? 3.032 -0.573 6.109 1.00 81.56 71 ARG A C 1
ATOM 534 O O . ARG A 1 71 ? 1.905 -1.063 6.190 1.00 81.56 71 ARG A O 1
ATOM 541 N N . ASP A 1 72 ? 3.682 -0.350 4.973 1.00 83.44 72 ASP A N 1
ATOM 542 C CA . ASP A 1 72 ? 3.186 -0.744 3.660 1.00 83.44 72 ASP A CA 1
ATOM 543 C C . ASP A 1 72 ? 3.151 -2.265 3.510 1.00 83.44 72 ASP A C 1
ATOM 545 O O . ASP A 1 72 ? 2.191 -2.803 2.962 1.00 83.44 72 ASP A O 1
ATOM 549 N N . PHE A 1 73 ? 4.152 -2.970 4.046 1.00 86.56 73 PHE A N 1
ATOM 550 C CA . PHE A 1 73 ? 4.203 -4.431 4.051 1.00 86.56 73 PHE A CA 1
ATOM 551 C C . PHE A 1 73 ? 2.990 -5.039 4.762 1.00 86.56 73 PHE A C 1
ATOM 553 O O . PHE A 1 73 ? 2.312 -5.902 4.206 1.00 86.56 73 PHE A O 1
ATOM 560 N N . GLU A 1 74 ? 2.679 -4.575 5.975 1.00 86.69 74 GLU A N 1
ATOM 561 C CA . GLU A 1 74 ? 1.523 -5.041 6.753 1.00 86.69 74 GLU A CA 1
ATOM 562 C C . GLU A 1 74 ? 0.201 -4.791 6.028 1.00 86.69 74 GLU A C 1
ATOM 564 O O . GLU A 1 74 ? -0.666 -5.669 5.974 1.00 86.69 74 GLU A O 1
ATOM 569 N N . PHE A 1 75 ? 0.060 -3.605 5.434 1.00 81.38 75 PHE A N 1
ATOM 570 C CA . PHE A 1 75 ? -1.115 -3.241 4.655 1.00 81.38 75 PHE A CA 1
ATOM 571 C C . PHE A 1 75 ? -1.241 -4.118 3.403 1.00 81.38 75 PHE A C 1
ATOM 573 O O . PHE A 1 75 ? -2.288 -4.723 3.169 1.00 81.38 75 PHE A O 1
ATOM 580 N N . ALA A 1 76 ? -0.162 -4.274 2.635 1.00 84.69 76 ALA A N 1
ATOM 581 C CA . ALA A 1 76 ? -0.134 -5.126 1.455 1.00 84.69 76 ALA A CA 1
ATOM 582 C C . ALA A 1 76 ? -0.457 -6.584 1.796 1.00 84.69 76 ALA A C 1
ATOM 584 O O . ALA A 1 76 ? -1.251 -7.208 1.096 1.00 84.69 76 ALA A O 1
ATOM 585 N N . LYS A 1 77 ? 0.054 -7.112 2.916 1.00 86.88 77 LYS A N 1
ATOM 586 C CA . LYS A 1 77 ? -0.286 -8.460 3.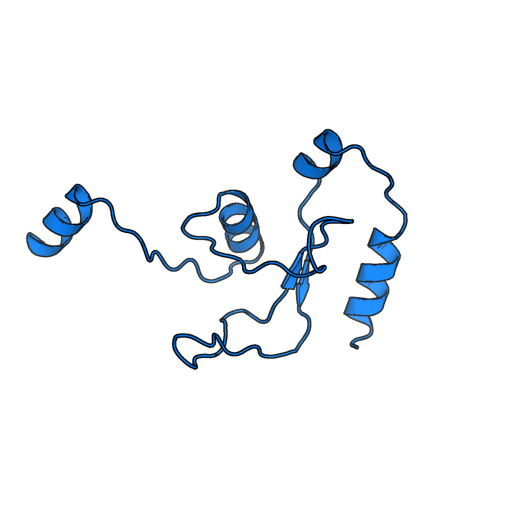392 1.00 86.88 77 LYS A CA 1
ATOM 587 C C . LYS A 1 77 ? -1.771 -8.592 3.729 1.00 86.88 77 LYS A C 1
ATOM 589 O O . LYS A 1 77 ? -2.402 -9.565 3.320 1.00 86.88 77 LYS A O 1
ATOM 594 N N . LYS A 1 78 ? -2.336 -7.615 4.450 1.00 84.31 78 L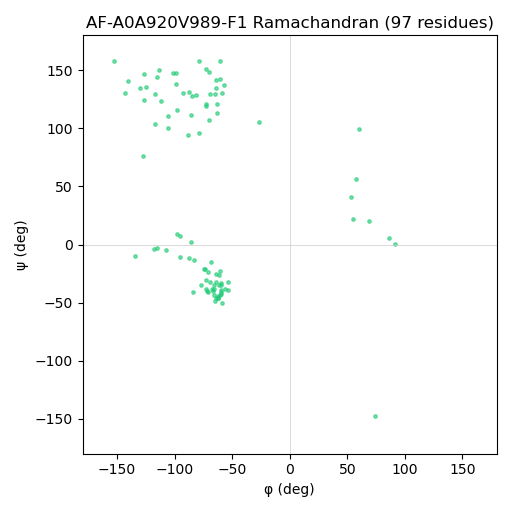YS A N 1
ATOM 595 C CA . LYS A 1 78 ? -3.749 -7.606 4.861 1.00 84.31 78 LYS A CA 1
ATOM 596 C C . LYS A 1 78 ? -4.696 -7.578 3.659 1.00 84.31 78 LYS A C 1
ATOM 598 O O . LYS A 1 78 ? -5.667 -8.329 3.630 1.00 84.31 78 LYS A O 1
ATOM 603 N N . TYR A 1 79 ? -4.399 -6.744 2.666 1.00 79.94 79 TYR A N 1
ATOM 604 C CA . TYR A 1 79 ? -5.238 -6.571 1.476 1.00 79.94 79 TYR A CA 1
ATOM 605 C C . TYR A 1 79 ? -4.798 -7.425 0.278 1.00 79.94 79 TYR A C 1
ATOM 607 O O . TYR A 1 79 ? -5.362 -7.284 -0.803 1.00 79.94 79 TYR A O 1
ATOM 615 N N . LYS A 1 80 ? -3.831 -8.333 0.471 1.00 85.31 80 LYS A N 1
ATOM 616 C CA . LYS A 1 80 ? -3.278 -9.221 -0.567 1.00 85.31 80 LYS A CA 1
ATOM 617 C C . LYS A 1 80 ? -2.800 -8.459 -1.813 1.00 85.31 80 LYS A C 1
ATOM 619 O O . LYS A 1 80 ? -3.035 -8.892 -2.939 1.00 85.31 80 LYS A O 1
ATOM 624 N N . LEU A 1 81 ? -2.150 -7.317 -1.598 1.00 83.44 81 LEU A N 1
ATOM 625 C CA . LEU A 1 81 ? -1.518 -6.533 -2.655 1.00 83.44 81 LEU A CA 1
ATOM 626 C C . LEU A 1 81 ? -0.173 -7.150 -3.057 1.00 83.44 81 LEU A C 1
ATOM 628 O O . LEU A 1 81 ? 0.457 -7.869 -2.281 1.00 83.44 81 LEU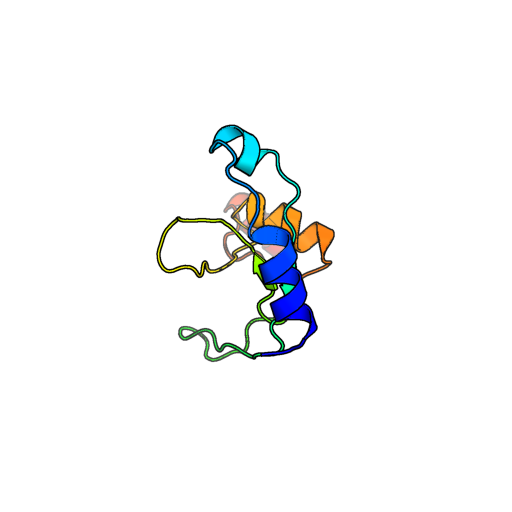 A O 1
ATOM 632 N N . GLU A 1 82 ? 0.273 -6.838 -4.271 1.00 84.88 82 GLU A N 1
ATOM 633 C CA . GLU A 1 82 ? 1.581 -7.256 -4.774 1.00 84.88 82 GLU A CA 1
ATOM 634 C C . GLU A 1 82 ? 2.718 -6.631 -3.945 1.00 84.88 82 GLU A C 1
ATOM 636 O O . GLU A 1 82 ? 2.720 -5.432 -3.665 1.00 84.88 82 GLU A O 1
ATOM 641 N N . ILE A 1 83 ? 3.711 -7.446 -3.578 1.00 87.25 83 ILE A N 1
ATOM 642 C CA . ILE A 1 83 ? 4.925 -7.008 -2.880 1.00 87.25 83 ILE A CA 1
ATOM 643 C C . ILE A 1 83 ? 6.112 -7.301 -3.794 1.00 87.25 83 ILE A C 1
ATOM 645 O O . ILE A 1 83 ? 6.539 -8.448 -3.923 1.00 87.25 83 ILE A O 1
ATOM 649 N N . LYS A 1 84 ? 6.640 -6.257 -4.437 1.00 85.00 84 LYS A N 1
ATOM 650 C CA . LYS A 1 84 ? 7.743 -6.367 -5.396 1.00 85.00 84 LYS A CA 1
ATOM 651 C C . LYS A 1 84 ? 9.055 -5.843 -4.796 1.00 85.00 84 LYS A C 1
ATOM 653 O O . LYS A 1 84 ? 9.179 -4.630 -4.610 1.00 85.00 84 LYS A O 1
ATOM 658 N N . PRO A 1 85 ? 10.049 -6.704 -4.513 1.00 86.75 85 PRO A N 1
ATOM 659 C CA . PRO A 1 85 ? 11.350 -6.253 -4.037 1.00 86.75 85 PRO A CA 1
ATOM 660 C C . PRO A 1 85 ? 12.116 -5.520 -5.141 1.00 86.75 85 PRO A C 1
ATOM 662 O O . PRO A 1 85 ? 12.266 -6.018 -6.253 1.00 86.75 85 PRO A O 1
ATOM 665 N N . VAL A 1 86 ? 12.608 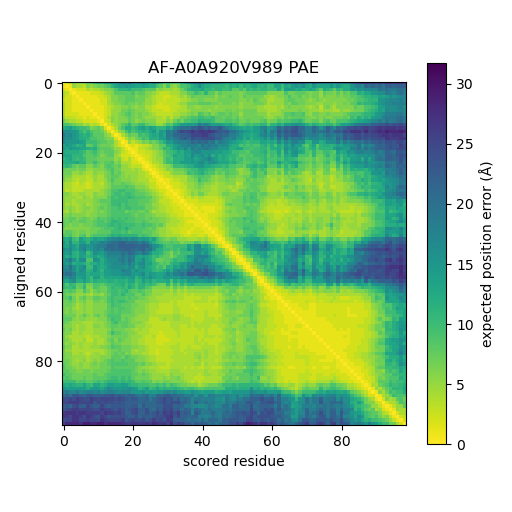-4.325 -4.811 1.00 84.88 86 VAL A N 1
ATOM 666 C CA . VAL A 1 86 ? 13.466 -3.501 -5.694 1.00 84.88 86 VAL A CA 1
ATOM 667 C C . VAL A 1 86 ? 14.869 -3.243 -5.134 1.00 84.88 86 VAL A C 1
ATOM 669 O O . VAL A 1 86 ? 15.703 -2.651 -5.806 1.00 84.88 86 VAL A O 1
ATOM 672 N N . ILE A 1 87 ? 15.139 -3.702 -3.910 1.00 85.06 87 ILE A N 1
ATOM 673 C CA . ILE A 1 87 ? 16.455 -3.673 -3.267 1.00 85.06 87 ILE A CA 1
ATOM 674 C C . ILE A 1 87 ? 16.721 -5.105 -2.830 1.00 85.06 87 ILE A C 1
ATOM 676 O O . ILE A 1 87 ? 15.901 -5.702 -2.132 1.00 85.06 87 ILE A O 1
ATOM 680 N N . VAL A 1 88 ? 17.842 -5.662 -3.273 1.00 86.50 88 VAL A N 1
ATOM 681 C CA . VAL A 1 88 ? 18.273 -7.011 -2.910 1.00 86.50 88 VAL A CA 1
ATOM 682 C C . VAL A 1 88 ? 19.591 -6.912 -2.146 1.00 86.50 88 VAL A C 1
ATOM 684 O O . VAL A 1 88 ? 20.510 -6.239 -2.615 1.00 86.50 88 VAL A O 1
ATOM 687 N N . PRO A 1 89 ? 19.719 -7.553 -0.971 1.00 83.12 89 PRO A N 1
ATOM 688 C CA . PRO A 1 89 ? 21.005 -7.678 -0.305 1.00 83.12 89 PRO A CA 1
ATOM 689 C C . PRO A 1 89 ? 22.014 -8.362 -1.231 1.00 83.12 89 PRO A C 1
ATOM 691 O O . PRO A 1 89 ? 21.698 -9.374 -1.861 1.00 83.12 89 PRO A O 1
ATOM 694 N N . THR A 1 90 ? 23.246 -7.852 -1.272 1.00 78.31 90 THR A N 1
ATOM 695 C CA . THR A 1 90 ? 24.319 -8.339 -2.160 1.00 78.31 90 THR A CA 1
ATOM 696 C C . THR A 1 90 ? 24.558 -9.848 -2.028 1.00 78.31 90 THR A C 1
ATOM 698 O O . THR A 1 90 ? 24.850 -10.525 -3.009 1.00 78.31 90 THR A O 1
ATOM 701 N N . ILE A 1 91 ? 24.359 -10.394 -0.826 1.00 72.56 91 ILE A N 1
ATOM 702 C CA . ILE A 1 91 ? 24.513 -11.824 -0.523 1.00 72.56 91 ILE A CA 1
ATOM 703 C C . ILE A 1 91 ? 23.457 -12.673 -1.256 1.00 72.56 91 ILE A C 1
ATOM 705 O O . ILE A 1 91 ? 23.768 -13.746 -1.764 1.00 72.56 91 ILE A O 1
ATOM 709 N N . ILE A 1 92 ? 22.221 -12.180 -1.370 1.00 60.47 92 ILE A N 1
ATOM 710 C CA . ILE A 1 92 ? 21.112 -12.895 -2.022 1.00 60.47 92 ILE A CA 1
ATOM 711 C C . ILE A 1 92 ? 21.250 -12.831 -3.549 1.00 60.47 92 ILE A C 1
ATOM 713 O O . ILE A 1 92 ? 20.967 -13.813 -4.232 1.00 60.47 92 ILE A O 1
ATOM 717 N N . SER A 1 93 ? 21.762 -11.717 -4.088 1.00 53.66 93 SER A N 1
ATOM 718 C CA . SER A 1 93 ? 22.072 -11.604 -5.520 1.00 53.66 93 SER A CA 1
ATOM 719 C C . SER A 1 93 ? 23.097 -12.644 -5.983 1.00 53.66 93 SER A C 1
ATOM 721 O O . SER A 1 93 ? 23.014 -13.095 -7.122 1.00 53.66 93 SER A O 1
ATOM 723 N N . LEU A 1 94 ? 24.047 -13.031 -5.122 1.00 53.25 94 LEU A N 1
ATOM 724 C CA . LEU A 1 94 ? 24.995 -14.105 -5.427 1.00 53.25 94 LEU A CA 1
ATOM 725 C C . LEU A 1 94 ? 24.321 -15.482 -5.420 1.00 53.25 94 LEU A C 1
ATOM 727 O O . LEU A 1 94 ? 24.598 -16.287 -6.297 1.00 53.25 94 LEU A O 1
ATOM 731 N N . MET A 1 95 ? 23.421 -15.755 -4.472 1.00 48.28 95 MET A N 1
ATOM 732 C CA . MET A 1 95 ? 22.758 -17.063 -4.363 1.00 48.28 95 MET A CA 1
ATOM 733 C C . MET A 1 95 ? 21.838 -17.376 -5.551 1.00 48.28 95 MET A C 1
ATOM 735 O O . MET A 1 95 ? 21.775 -18.526 -5.968 1.00 48.28 95 MET A O 1
ATOM 739 N N . ILE A 1 96 ? 21.166 -16.370 -6.125 1.00 50.50 96 ILE A N 1
ATOM 740 C CA . ILE A 1 96 ? 20.317 -16.538 -7.322 1.00 50.50 96 ILE A CA 1
ATOM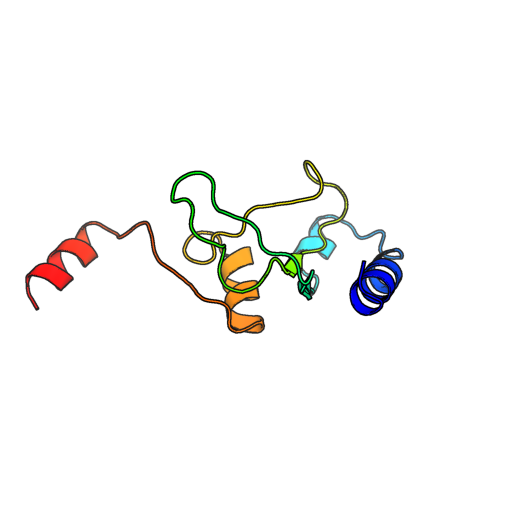 741 C C . ILE A 1 96 ? 21.157 -16.800 -8.584 1.00 50.50 96 ILE A C 1
ATOM 743 O O . ILE A 1 96 ? 20.657 -17.386 -9.531 1.00 50.50 96 ILE A O 1
ATOM 747 N N . LEU A 1 97 ? 22.431 -16.392 -8.612 1.00 45.56 97 LEU A N 1
ATOM 748 C CA . LEU A 1 97 ? 23.326 -16.654 -9.746 1.00 45.56 97 LEU A CA 1
ATOM 749 C C . LEU A 1 97 ? 23.973 -18.051 -9.708 1.00 45.56 97 LEU A C 1
ATOM 751 O O . LEU A 1 97 ? 24.597 -18.455 -10.686 1.00 45.56 97 LEU A O 1
ATOM 755 N N . ILE A 1 98 ? 23.890 -18.748 -8.570 1.00 45.59 98 ILE A N 1
ATOM 756 C CA . ILE A 1 98 ? 24.552 -20.042 -8.323 1.00 45.59 98 ILE A CA 1
ATOM 757 C C . ILE A 1 98 ? 23.526 -21.202 -8.307 1.00 45.59 98 ILE A C 1
ATOM 759 O O . ILE A 1 98 ? 23.918 -22.366 -8.240 1.00 45.59 98 ILE A O 1
ATOM 763 N N . LEU A 1 99 ? 22.226 -20.897 -8.403 1.00 39.97 99 LEU A N 1
ATOM 764 C CA . LEU A 1 99 ? 21.112 -21.846 -8.550 1.00 39.97 99 LEU A CA 1
ATOM 765 C C . LEU A 1 99 ? 20.486 -21.715 -9.941 1.00 39.97 99 LEU A C 1
ATOM 767 O O . LEU A 1 99 ? 20.108 -22.767 -10.500 1.00 39.97 99 LEU A O 1
#

pLDDT: mean 72.06, std 12.99, range [39.97, 88.19]

Radius of gyration: 16.57 Å; Cα contacts (8 Å, |Δi|>4): 84; chains: 1; bounding box: 45×38×37 Å